Protein AF-A0A964QU64-F1 (afdb_monomer_lite)

Sequence (165 aa):
MKFVLYFSNLISNPGSSTVLSNNPLPHPSVLENVADLLVPAIHRNFDSIDAVLAEPSVNCFAIAGLLLRLLQTPVFHSTISLGAHLGDTPIAVRERSMCTIIEASKLTEHSAILLTSNPAMFAAVNCIAKGQCGLETIEDEILAMRGQTQGWDFFKLNGTHITLL

pLDDT: mean 71.02, std 17.34, range [28.62, 89.12]

Foldseek 3Di:
DKEKEKADPLPPDVPDPDDPPDPPQRDVVVLVVLCVPPVVVCVVPDVAAAEEEEEPDSHRVSNRVSCCVRRVHDYYHYDNLLDDDDPDDLVSLLVSLVVVVVVVVVRDVGYYYYYHNQQLNSLNNVCVVVVNSDSVSSVVSSVCLVPDDDDDPWPQDPSMTIDID

Structure (mmCIF, N/CA/C/O backbone):
data_AF-A0A964QU64-F1
#
_entry.id   AF-A0A964QU64-F1
#
loop_
_atom_site.group_PDB
_atom_site.id
_atom_site.type_symbol
_atom_site.label_atom_id
_atom_site.label_alt_id
_atom_site.label_comp_id
_atom_site.label_asym_id
_atom_site.label_entity_id
_atom_site.label_seq_id
_atom_site.pdbx_PDB_ins_code
_atom_site.Cartn_x
_atom_site.Cartn_y
_atom_site.Cartn_z
_atom_site.occupancy
_atom_site.B_iso_or_equiv
_atom_site.auth_seq_id
_atom_site.auth_comp_id
_atom_site.auth_asym_id
_atom_site.auth_atom_id
_atom_site.pdbx_PDB_model_num
ATOM 1 N N . MET A 1 1 ? 1.185 -3.571 16.066 1.00 71.38 1 MET A N 1
ATOM 2 C CA . MET A 1 1 ? 0.722 -2.744 14.941 1.00 71.38 1 MET A CA 1
ATOM 3 C C . MET A 1 1 ? 0.516 -3.639 13.734 1.00 71.38 1 MET A C 1
ATOM 5 O O . MET A 1 1 ? 1.367 -4.492 13.509 1.00 71.38 1 MET A O 1
ATOM 9 N N . LYS A 1 2 ? -0.606 -3.491 13.029 1.00 80.88 2 LYS A N 1
ATOM 10 C CA . LYS A 1 2 ? -0.950 -4.285 11.839 1.00 80.88 2 LYS A CA 1
ATOM 11 C C . LYS A 1 2 ? -1.073 -3.380 10.611 1.00 80.88 2 LYS A C 1
ATOM 13 O O . LYS A 1 2 ? -1.451 -2.216 10.752 1.00 80.88 2 LYS A O 1
ATOM 18 N N . PHE A 1 3 ? -0.804 -3.899 9.419 1.00 81.12 3 PHE A N 1
ATOM 19 C CA . PHE A 1 3 ? -0.898 -3.128 8.180 1.00 81.12 3 PHE A CA 1
ATOM 20 C C . PHE A 1 3 ? -1.831 -3.784 7.172 1.00 81.12 3 PHE A C 1
ATOM 22 O O . PHE A 1 3 ? -1.838 -4.995 6.979 1.00 81.12 3 PHE A O 1
ATOM 29 N N . VAL A 1 4 ? -2.577 -2.955 6.454 1.00 84.06 4 VAL A N 1
ATOM 30 C CA . VAL A 1 4 ? -3.219 -3.353 5.203 1.00 84.06 4 VAL A CA 1
ATOM 31 C C . VAL A 1 4 ? -2.381 -2.762 4.087 1.00 84.06 4 VAL A C 1
ATOM 33 O O . VAL A 1 4 ? -2.381 -1.551 3.892 1.00 84.06 4 VAL A O 1
ATOM 36 N N . LEU A 1 5 ? -1.647 -3.590 3.359 1.00 84.44 5 LEU A N 1
ATOM 37 C CA . LEU A 1 5 ? -0.856 -3.137 2.225 1.00 84.44 5 LEU A CA 1
ATOM 38 C C . LEU A 1 5 ? -1.636 -3.378 0.933 1.00 84.44 5 LEU A C 1
ATOM 40 O O . LEU A 1 5 ? -2.065 -4.495 0.649 1.00 84.44 5 LEU A O 1
ATOM 44 N N . TYR A 1 6 ? -1.804 -2.331 0.135 1.00 83.50 6 TYR A N 1
ATOM 45 C CA . TYR A 1 6 ? -2.533 -2.376 -1.125 1.00 83.50 6 TYR A CA 1
ATOM 46 C C . TYR A 1 6 ? -1.671 -1.842 -2.264 1.00 83.50 6 TYR A C 1
ATOM 48 O O . TYR A 1 6 ? -1.118 -0.741 -2.183 1.00 83.50 6 TYR A O 1
ATOM 56 N N . PHE A 1 7 ? -1.610 -2.613 -3.347 1.00 79.94 7 PHE A N 1
ATOM 57 C CA . PHE A 1 7 ? -0.979 -2.225 -4.596 1.00 79.94 7 PHE A CA 1
ATOM 58 C C . PHE A 1 7 ? -2.015 -1.962 -5.684 1.00 79.94 7 PHE A C 1
ATOM 60 O O . PHE A 1 7 ? -2.723 -2.867 -6.132 1.00 79.94 7 PHE A O 1
ATOM 67 N N . SER A 1 8 ? -2.046 -0.715 -6.147 1.00 68.19 8 SER A N 1
ATOM 68 C CA . SER A 1 8 ? -2.920 -0.262 -7.219 1.00 68.19 8 SER A CA 1
ATOM 69 C C . SER A 1 8 ? -2.270 -0.444 -8.589 1.00 68.19 8 SER A C 1
ATOM 71 O O . SER A 1 8 ? -1.603 0.468 -9.076 1.00 68.19 8 SER A O 1
ATOM 73 N N . ASN A 1 9 ? -2.558 -1.550 -9.274 1.00 59.12 9 ASN A N 1
ATOM 74 C CA . ASN A 1 9 ? -2.240 -1.701 -10.700 1.00 59.12 9 ASN A CA 1
ATOM 75 C C . ASN A 1 9 ? -3.371 -1.181 -11.593 1.00 59.12 9 ASN A C 1
ATOM 77 O O . ASN A 1 9 ? -3.782 -1.831 -12.554 1.00 59.12 9 ASN A O 1
ATOM 81 N N . LEU A 1 10 ? -3.952 -0.039 -11.221 1.00 53.59 10 LEU A N 1
ATOM 82 C CA . LEU A 1 10 ? -4.930 0.636 -12.062 1.00 53.59 10 LEU A CA 1
ATOM 83 C C . LEU A 1 10 ? -4.229 0.945 -13.377 1.00 53.59 10 LEU A C 1
ATOM 85 O O . LEU A 1 10 ? -3.368 1.819 -13.404 1.00 53.59 10 LEU A O 1
ATOM 89 N N . ILE A 1 11 ? -4.565 0.152 -14.398 1.00 42.56 11 ILE A N 1
ATOM 90 C CA . ILE A 1 11 ? -3.942 0.100 -15.716 1.00 42.56 11 ILE A CA 1
ATOM 91 C C . ILE A 1 11 ? -3.725 1.533 -16.204 1.00 42.56 11 ILE A C 1
ATOM 93 O O . ILE A 1 11 ? -4.625 2.169 -16.750 1.00 42.56 11 ILE A O 1
ATOM 97 N N . SER A 1 12 ? -2.515 2.051 -16.008 1.00 35.84 12 SER A N 1
ATOM 98 C CA . SER A 1 12 ? -1.992 3.060 -16.902 1.00 35.84 12 SER A CA 1
ATOM 99 C C . SER A 1 12 ? -1.859 2.326 -18.226 1.00 35.84 12 SER A C 1
ATOM 101 O O . SER A 1 12 ? -1.278 1.240 -18.285 1.00 35.84 12 SER A O 1
ATOM 103 N N . ASN A 1 13 ? -2.505 2.839 -19.273 1.00 28.62 13 ASN A N 1
ATOM 104 C CA . ASN A 1 13 ? -2.391 2.255 -20.604 1.00 28.62 13 ASN A CA 1
ATOM 105 C C . ASN A 1 13 ? -0.919 1.883 -20.867 1.00 28.62 13 ASN A C 1
ATOM 107 O O . ASN A 1 13 ? -0.048 2.736 -20.642 1.00 28.62 13 ASN A O 1
ATOM 111 N N . PRO A 1 14 ? -0.626 0.642 -21.298 1.00 28.84 14 PRO A N 1
ATOM 112 C CA . PRO A 1 14 ? 0.739 0.204 -21.543 1.00 28.84 14 PRO A CA 1
ATOM 113 C C . PRO A 1 14 ? 1.297 1.046 -22.696 1.00 28.84 14 PRO A C 1
ATOM 115 O O . PRO A 1 14 ? 1.020 0.787 -23.862 1.00 28.84 14 PRO A O 1
ATOM 118 N N . GLY A 1 15 ? 2.003 2.129 -22.365 1.00 30.31 15 GLY A N 1
ATOM 119 C CA . GLY A 1 15 ? 2.507 3.086 -23.351 1.00 30.31 15 GLY A CA 1
ATOM 120 C C . GLY A 1 15 ? 2.880 4.478 -22.834 1.00 30.31 15 GLY A C 1
ATOM 121 O O . GLY A 1 15 ? 3.596 5.185 -23.534 1.00 30.31 15 GLY A O 1
ATOM 122 N N . SER A 1 16 ? 2.469 4.900 -21.634 1.00 29.95 16 SER A N 1
ATOM 123 C CA . SER A 1 16 ? 2.762 6.267 -21.163 1.00 29.95 16 SER A CA 1
ATOM 124 C C . SER A 1 16 ? 3.956 6.315 -20.206 1.00 29.95 16 SER A C 1
ATOM 126 O O . SER A 1 16 ? 3.791 6.485 -19.001 1.00 29.95 16 SER A O 1
ATOM 128 N N . SER A 1 17 ? 5.178 6.178 -20.732 1.00 33.88 17 SER A N 1
ATOM 129 C CA . SER A 1 17 ? 6.418 6.377 -19.959 1.00 33.88 17 SER A CA 1
ATOM 130 C C . SER A 1 17 ? 6.830 7.849 -19.828 1.00 33.88 17 SER A C 1
ATOM 132 O O . SER A 1 17 ? 7.963 8.142 -19.450 1.00 33.88 17 SER A O 1
ATOM 134 N N . THR A 1 18 ? 5.958 8.797 -20.158 1.00 32.53 18 THR A N 1
ATOM 135 C CA . THR A 1 18 ? 6.260 10.221 -20.056 1.00 32.53 18 THR A CA 1
ATOM 136 C C . THR A 1 18 ? 5.034 10.991 -19.574 1.00 32.53 18 THR A C 1
ATOM 138 O O . THR A 1 18 ? 3.916 10.778 -20.030 1.00 32.53 18 THR A O 1
ATOM 141 N N . VAL A 1 19 ? 5.294 11.948 -18.683 1.00 32.19 19 VAL A N 1
ATOM 142 C CA . VAL A 1 19 ? 4.414 13.045 -18.257 1.00 32.19 19 VAL A CA 1
ATOM 143 C C . VAL A 1 19 ? 3.410 12.741 -17.128 1.00 32.19 19 VAL A C 1
ATOM 145 O O . VAL A 1 19 ? 2.473 11.961 -17.255 1.00 32.19 19 VAL A O 1
ATOM 148 N N . LEU A 1 20 ? 3.566 13.513 -16.047 1.00 36.62 20 LEU A N 1
ATOM 149 C CA . LEU A 1 20 ? 2.644 13.779 -14.928 1.00 36.62 20 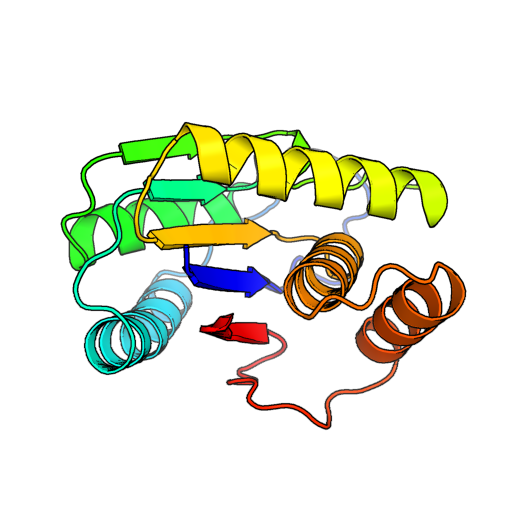LEU A CA 1
ATOM 150 C C . LEU A 1 20 ? 1.198 14.179 -15.328 1.00 36.62 20 LEU A C 1
ATOM 152 O O . LEU A 1 20 ? 0.424 14.568 -14.460 1.00 36.62 20 LEU A O 1
ATOM 156 N N . SER A 1 21 ? 0.812 14.128 -16.608 1.00 35.84 21 SER A N 1
ATOM 157 C CA . SER A 1 21 ? -0.384 14.806 -17.125 1.00 35.84 21 SER A CA 1
ATOM 158 C C . SER A 1 21 ? -1.516 13.904 -17.622 1.00 35.84 21 SER A C 1
ATOM 160 O O . SER A 1 21 ? -2.561 14.448 -17.946 1.00 35.84 21 SER A O 1
ATOM 162 N N . ASN A 1 22 ? -1.361 12.575 -17.697 1.00 38.59 22 ASN A N 1
ATOM 163 C CA . ASN A 1 22 ? -2.378 11.699 -18.310 1.00 38.59 22 ASN A CA 1
ATOM 164 C C . ASN A 1 22 ? -2.601 10.368 -17.571 1.00 38.59 22 ASN A C 1
ATOM 166 O O . ASN A 1 22 ? -2.851 9.348 -18.208 1.00 38.59 22 ASN A O 1
ATOM 170 N N . ASN A 1 23 ? -2.548 10.345 -16.236 1.00 48.47 23 ASN A N 1
ATOM 171 C CA . ASN A 1 23 ? -3.222 9.259 -15.517 1.00 48.47 23 ASN A CA 1
ATOM 172 C C . ASN A 1 23 ? -4.707 9.630 -15.437 1.00 48.47 23 ASN A C 1
ATOM 174 O O . ASN A 1 23 ? -5.045 10.517 -14.646 1.00 48.47 23 ASN A O 1
ATOM 178 N N . PRO A 1 24 ? -5.590 9.046 -16.276 1.00 55.94 24 PRO A N 1
ATOM 179 C CA . PRO A 1 24 ? -7.012 9.305 -16.144 1.00 55.94 24 PRO A CA 1
ATOM 180 C C . PRO A 1 24 ? -7.441 8.917 -14.732 1.00 55.94 24 PRO A C 1
ATOM 182 O O . PRO A 1 24 ? -6.942 7.939 -14.171 1.00 55.94 24 PRO A O 1
ATOM 185 N N . LEU A 1 25 ? -8.359 9.695 -14.155 1.00 61.41 25 LEU A N 1
ATOM 186 C CA . LEU A 1 25 ? -8.992 9.302 -12.904 1.00 61.41 25 LEU A CA 1
ATOM 187 C C . LEU A 1 25 ? -9.536 7.874 -13.061 1.00 61.41 25 LEU A C 1
ATOM 189 O O . LEU A 1 25 ? -10.119 7.565 -14.108 1.00 61.41 25 LEU A O 1
ATOM 193 N N . PRO A 1 26 ? -9.350 7.001 -12.059 1.00 67.56 26 PRO A N 1
ATOM 194 C CA . PRO A 1 26 ? -9.888 5.657 -12.135 1.00 67.56 26 PRO A CA 1
ATOM 195 C C . PRO A 1 26 ? -11.397 5.712 -12.339 1.00 67.56 26 PRO A C 1
ATOM 197 O O . PRO A 1 26 ? -12.101 6.498 -11.702 1.00 67.56 26 PRO A O 1
ATOM 200 N N . HIS A 1 27 ? -11.890 4.878 -13.253 1.00 71.19 27 HIS A N 1
ATOM 201 C CA . HIS A 1 27 ? -13.314 4.809 -13.546 1.00 71.19 27 HIS A CA 1
ATOM 202 C C . HIS A 1 27 ? -14.096 4.457 -12.261 1.00 71.19 27 HIS A C 1
ATOM 204 O O . HIS A 1 27 ? -13.648 3.572 -11.524 1.00 71.19 27 HIS A O 1
ATOM 210 N N . PRO A 1 28 ? -15.259 5.085 -11.988 1.00 73.81 28 PRO A N 1
ATOM 211 C CA . PRO A 1 28 ? -16.010 4.878 -10.745 1.00 73.81 28 PRO A CA 1
ATOM 212 C C . PRO A 1 28 ? -16.284 3.409 -10.410 1.00 73.81 28 PRO A C 1
ATOM 214 O O . PRO A 1 28 ? -16.072 2.997 -9.277 1.00 73.81 28 PRO A O 1
ATOM 217 N N . SER A 1 29 ? -16.631 2.588 -11.405 1.00 71.00 29 SER A N 1
ATOM 218 C CA . SER A 1 29 ? -16.863 1.150 -11.194 1.00 71.00 29 SER A CA 1
ATOM 219 C C . SER A 1 29 ? -15.631 0.390 -10.689 1.00 71.00 29 SER A C 1
ATOM 221 O O . SER A 1 29 ? -15.760 -0.624 -10.011 1.00 71.00 29 SER A O 1
ATOM 223 N N . VAL A 1 30 ? -14.416 0.853 -11.003 1.00 71.31 30 VAL A N 1
ATOM 224 C CA . VAL A 1 30 ? -13.193 0.229 -10.485 1.00 71.31 30 VAL A CA 1
ATOM 225 C C . VAL A 1 30 ? -12.982 0.610 -9.025 1.00 71.31 30 VAL A C 1
ATOM 227 O O . VAL A 1 30 ? -12.601 -0.240 -8.227 1.00 71.31 30 VAL A O 1
ATOM 230 N N . LEU A 1 31 ? -13.277 1.860 -8.665 1.00 73.31 31 LEU A N 1
ATOM 231 C CA . LEU A 1 31 ? -13.251 2.317 -7.278 1.00 73.31 31 LEU A CA 1
ATOM 232 C C . LEU A 1 31 ? -14.293 1.576 -6.425 1.00 73.31 31 LEU A C 1
ATOM 234 O O . LEU A 1 31 ? -13.954 1.101 -5.347 1.00 73.31 31 LEU A O 1
ATOM 238 N N . GLU A 1 32 ? -15.517 1.408 -6.929 1.00 74.81 32 GLU A N 1
ATOM 239 C CA . GLU A 1 32 ? -16.579 0.630 -6.272 1.00 74.81 32 GLU A CA 1
ATOM 240 C C . GLU A 1 32 ? -16.151 -0.821 -6.034 1.00 74.81 32 GLU A C 1
ATOM 242 O O . GLU A 1 32 ? -16.199 -1.289 -4.900 1.00 74.81 32 GLU A O 1
ATOM 247 N N . ASN A 1 33 ? -15.603 -1.494 -7.052 1.00 73.44 33 ASN A N 1
ATOM 248 C CA . ASN A 1 33 ? -15.080 -2.853 -6.892 1.00 73.44 33 ASN A CA 1
ATOM 249 C C . ASN A 1 33 ? -13.986 -2.930 -5.815 1.00 73.44 33 ASN A C 1
ATOM 251 O O . ASN A 1 33 ? -13.969 -3.857 -5.007 1.00 73.44 33 ASN A O 1
ATOM 255 N N . VAL A 1 34 ? -13.062 -1.963 -5.789 1.00 73.88 34 VAL A N 1
ATOM 256 C CA . VAL A 1 34 ? -12.000 -1.900 -4.773 1.00 73.88 34 VAL A CA 1
ATOM 257 C C . VAL A 1 34 ? -12.594 -1.736 -3.372 1.00 73.88 34 VAL A C 1
ATOM 259 O O . VAL A 1 34 ? -12.157 -2.427 -2.452 1.00 73.88 34 VAL A O 1
ATOM 262 N N . ALA A 1 35 ? -13.602 -0.878 -3.204 1.00 80.00 35 ALA A N 1
ATOM 263 C CA . ALA A 1 35 ? -14.312 -0.709 -1.938 1.00 80.00 35 ALA A CA 1
ATOM 264 C C . ALA A 1 35 ? -15.034 -1.982 -1.486 1.00 80.00 35 ALA A C 1
ATOM 266 O O . ALA A 1 35 ? -14.846 -2.404 -0.343 1.00 80.00 35 ALA A O 1
ATOM 267 N N . ASP A 1 36 ? -15.799 -2.611 -2.378 1.00 79.19 36 ASP A N 1
ATOM 268 C CA . ASP A 1 36 ? -16.575 -3.824 -2.094 1.00 79.19 36 ASP A CA 1
ATOM 269 C C . ASP A 1 36 ? -15.691 -4.993 -1.645 1.00 79.19 36 ASP A C 1
ATOM 271 O O . ASP A 1 36 ? -16.136 -5.891 -0.931 1.00 79.19 36 ASP A O 1
ATOM 275 N N . LEU A 1 37 ? -14.415 -4.976 -2.027 1.00 75.44 37 LEU A N 1
ATOM 276 C CA . LEU A 1 37 ? -13.434 -5.981 -1.638 1.00 75.44 37 LEU A CA 1
ATOM 277 C C . LEU A 1 37 ? -12.674 -5.605 -0.368 1.00 75.44 37 LEU A C 1
ATOM 279 O O . LEU A 1 37 ? -12.599 -6.402 0.571 1.00 75.44 37 LEU A O 1
ATOM 283 N N . LEU A 1 38 ? -12.090 -4.404 -0.338 1.00 78.25 38 LEU A N 1
ATOM 284 C CA . LEU A 1 38 ? -11.226 -3.976 0.757 1.00 78.25 38 LEU A CA 1
ATOM 285 C C . LEU A 1 38 ? -12.009 -3.774 2.044 1.00 78.25 38 LEU A C 1
ATOM 287 O O . LEU A 1 38 ? -11.580 -4.256 3.087 1.00 78.25 38 LEU A O 1
ATOM 291 N N . VAL A 1 39 ? -13.152 -3.092 1.990 1.00 85.38 39 VAL A N 1
ATOM 292 C CA . VAL A 1 39 ? -13.878 -2.701 3.203 1.00 85.38 39 VAL A CA 1
ATOM 293 C C . VAL A 1 39 ? -14.332 -3.930 4.002 1.00 85.38 39 VAL A C 1
ATOM 295 O O . VAL A 1 39 ? -14.017 -4.004 5.193 1.00 85.38 39 VAL A O 1
ATOM 298 N N . PRO A 1 40 ? -14.958 -4.964 3.399 1.00 85.00 40 PRO A N 1
ATOM 299 C CA . PRO A 1 40 ? -15.330 -6.166 4.145 1.00 85.00 40 PRO A CA 1
ATOM 300 C C . PRO A 1 40 ? -14.139 -7.008 4.611 1.00 85.00 40 PRO A C 1
ATOM 302 O O . PRO A 1 40 ? -14.265 -7.744 5.591 1.00 85.00 40 PRO A O 1
ATOM 305 N N . ALA A 1 41 ? -13.007 -6.974 3.899 1.00 80.88 41 ALA A N 1
ATOM 306 C CA . ALA A 1 41 ? -11.789 -7.666 4.320 1.00 80.88 41 ALA A CA 1
ATOM 307 C C . ALA A 1 41 ? -11.149 -6.971 5.530 1.00 80.88 41 ALA A C 1
ATOM 309 O O . ALA A 1 41 ? -10.748 -7.643 6.480 1.00 80.88 41 ALA A O 1
ATOM 310 N N . ILE A 1 42 ? -11.120 -5.638 5.523 1.00 84.38 42 ILE A N 1
ATOM 311 C CA . ILE A 1 42 ? -10.627 -4.812 6.625 1.00 84.38 42 ILE A CA 1
ATOM 312 C C . ILE A 1 42 ? -11.495 -5.031 7.863 1.00 84.38 42 ILE A C 1
ATOM 314 O O . ILE A 1 42 ? -10.971 -5.468 8.880 1.00 84.38 42 ILE A O 1
ATOM 318 N N . HIS A 1 43 ? -12.818 -4.870 7.757 1.00 85.94 43 HIS A N 1
ATOM 319 C CA . HIS A 1 43 ? -13.732 -5.080 8.888 1.00 85.94 43 HIS A CA 1
ATOM 320 C C . HIS A 1 43 ? -13.690 -6.503 9.469 1.00 85.94 43 HIS A C 1
ATOM 322 O O . HIS A 1 43 ? -14.053 -6.703 10.623 1.00 85.94 43 HIS A O 1
ATOM 328 N N . ARG A 1 44 ? -13.274 -7.511 8.688 1.00 84.19 44 ARG A N 1
ATOM 329 C CA . ARG A 1 44 ? -13.114 -8.889 9.183 1.00 84.19 44 ARG A CA 1
ATOM 330 C C . ARG A 1 44 ? -11.827 -9.124 9.969 1.00 84.19 44 ARG A C 1
ATOM 332 O O . ARG A 1 44 ? -11.803 -10.035 10.787 1.00 84.19 44 ARG A O 1
ATOM 339 N N . ASN A 1 45 ? -10.763 -8.379 9.680 1.00 79.38 45 ASN A N 1
ATOM 340 C CA . ASN A 1 45 ? -9.419 -8.659 10.204 1.00 79.38 45 ASN A CA 1
ATOM 341 C C . ASN A 1 45 ? -8.901 -7.576 11.166 1.00 79.38 45 ASN A C 1
ATOM 343 O O . ASN A 1 45 ? -7.922 -7.806 11.887 1.00 79.38 45 ASN A O 1
ATOM 347 N N . PHE A 1 46 ? -9.541 -6.407 11.173 1.00 80.88 46 PHE A N 1
ATOM 348 C CA . PHE A 1 46 ? -9.127 -5.223 11.912 1.00 80.88 46 PHE A CA 1
ATOM 349 C C . PHE A 1 46 ? -10.336 -4.606 12.613 1.00 80.88 46 PHE A C 1
ATOM 351 O O . PHE A 1 46 ? -11.365 -4.370 11.981 1.00 80.88 46 PHE A O 1
ATOM 358 N N . ASP A 1 47 ? -10.184 -4.318 13.905 1.00 81.56 47 ASP A N 1
ATOM 359 C CA . ASP A 1 47 ? -11.231 -3.680 14.713 1.00 81.56 47 ASP A CA 1
ATOM 360 C C . ASP A 1 47 ? -11.418 -2.202 14.330 1.00 81.56 47 ASP A C 1
ATOM 362 O O . ASP A 1 47 ? -12.535 -1.691 14.292 1.00 81.56 47 ASP A O 1
ATOM 366 N N . SER A 1 48 ? -10.318 -1.521 14.003 1.00 82.69 48 SER A N 1
ATOM 367 C CA . SER A 1 48 ? -10.296 -0.159 13.470 1.00 82.69 48 SER A CA 1
ATOM 368 C C . SER A 1 48 ? -9.133 0.016 12.496 1.00 82.69 48 SER A C 1
ATOM 370 O O . SER A 1 48 ? -8.200 -0.793 12.473 1.00 82.69 48 SER A O 1
ATOM 372 N N . ILE A 1 49 ? -9.196 1.076 11.688 1.00 87.56 49 ILE A N 1
ATOM 373 C CA . ILE A 1 49 ? -8.076 1.627 10.919 1.00 87.56 49 ILE A CA 1
ATOM 374 C C . ILE A 1 49 ? -7.915 3.080 11.344 1.00 87.56 49 ILE A C 1
ATOM 376 O O . ILE A 1 49 ? -8.855 3.864 11.199 1.00 87.56 49 ILE A O 1
ATOM 380 N N . ASP A 1 50 ? -6.726 3.439 11.818 1.00 86.81 50 ASP A N 1
ATOM 381 C CA . ASP A 1 50 ? -6.465 4.778 12.352 1.00 86.81 50 ASP A CA 1
ATOM 382 C C . ASP A 1 50 ? -5.966 5.742 11.267 1.00 86.81 50 ASP A C 1
ATOM 384 O O . ASP A 1 50 ? -6.258 6.939 11.305 1.00 86.81 50 ASP A O 1
ATOM 388 N N . ALA A 1 51 ? -5.222 5.221 10.287 1.00 88.12 51 ALA A N 1
ATOM 389 C CA . ALA A 1 51 ? -4.591 6.031 9.254 1.00 88.12 51 ALA A CA 1
ATOM 390 C C . ALA A 1 51 ? -4.600 5.360 7.877 1.00 88.12 51 ALA A C 1
ATOM 392 O O . ALA A 1 51 ? -4.409 4.149 7.746 1.00 88.12 51 ALA A O 1
ATOM 393 N N . VAL A 1 52 ? -4.737 6.180 6.835 1.00 89.12 52 VAL A N 1
ATOM 394 C CA . VAL A 1 52 ? -4.451 5.793 5.448 1.00 89.12 52 VAL A CA 1
ATOM 395 C C . VAL A 1 52 ? -3.238 6.572 4.961 1.00 89.12 52 VAL A C 1
ATOM 397 O O . VAL A 1 52 ? -3.281 7.800 4.868 1.00 89.12 52 VAL A O 1
ATOM 400 N N . LEU A 1 53 ? -2.165 5.857 4.638 1.00 88.88 53 LEU A N 1
ATOM 401 C CA . LEU A 1 53 ? -0.968 6.391 4.012 1.00 88.88 53 LEU A CA 1
ATOM 402 C C . LEU A 1 53 ? -0.989 6.053 2.525 1.00 88.88 53 LEU A C 1
ATOM 404 O O . LEU A 1 53 ? -1.165 4.894 2.153 1.00 88.88 53 LEU A O 1
ATOM 408 N N . ALA A 1 54 ? -0.775 7.047 1.672 1.00 87.25 54 ALA A N 1
ATOM 409 C CA . ALA A 1 54 ? -0.770 6.858 0.228 1.00 87.25 54 ALA A CA 1
ATOM 410 C C . ALA A 1 54 ? 0.465 7.472 -0.430 1.00 87.25 54 ALA A C 1
ATOM 412 O O . ALA A 1 54 ? 0.875 8.585 -0.092 1.00 87.25 54 ALA A O 1
ATOM 413 N N . GLU A 1 55 ? 1.015 6.763 -1.416 1.00 84.25 55 GLU A N 1
ATOM 414 C CA . GLU A 1 55 ? 1.926 7.345 -2.404 1.00 84.25 55 GLU A CA 1
ATOM 415 C C . GLU A 1 55 ? 1.240 8.530 -3.115 1.00 84.25 55 GLU A C 1
ATOM 417 O O . GLU A 1 55 ? 0.031 8.450 -3.368 1.00 84.25 55 GLU A O 1
ATOM 422 N N . PRO A 1 56 ? 1.970 9.606 -3.482 1.00 79.88 56 PRO A N 1
ATOM 423 C CA . PRO A 1 56 ? 1.430 10.751 -4.218 1.00 79.88 56 PRO A CA 1
ATOM 424 C C . PRO A 1 56 ? 1.100 10.420 -5.684 1.00 79.88 56 PRO A C 1
ATOM 426 O O . PRO A 1 56 ? 1.654 10.995 -6.620 1.00 79.88 56 PRO A O 1
ATOM 429 N N . SER A 1 57 ? 0.166 9.493 -5.890 1.00 76.62 57 SER A N 1
ATOM 430 C CA . SER A 1 57 ? -0.396 9.136 -7.187 1.00 76.62 57 SER A CA 1
ATOM 431 C C . SER A 1 57 ? -1.907 9.364 -7.182 1.00 76.62 57 SER A C 1
ATOM 433 O O . SER A 1 57 ? -2.594 9.122 -6.188 1.00 76.62 57 SER A O 1
ATOM 435 N N . VAL A 1 58 ? -2.444 9.818 -8.319 1.00 76.88 58 VAL A N 1
ATOM 436 C CA . VAL A 1 58 ? -3.887 10.082 -8.494 1.00 76.88 58 VAL A CA 1
AT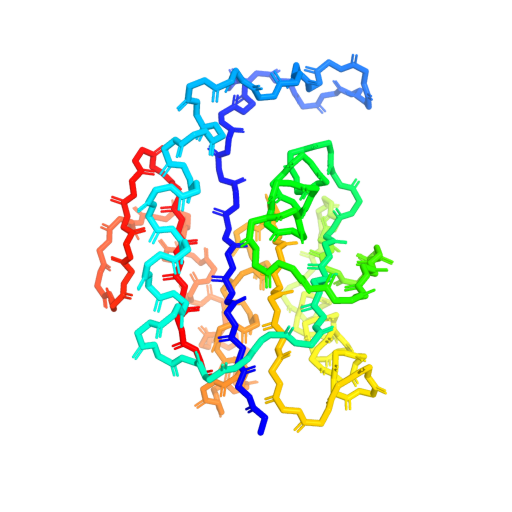OM 437 C C . VAL A 1 58 ? -4.722 8.845 -8.141 1.00 76.88 58 VAL A C 1
ATOM 439 O O . VAL A 1 58 ? -5.762 8.957 -7.498 1.00 76.88 58 VAL A O 1
ATOM 442 N N . ASN A 1 59 ? -4.225 7.660 -8.497 1.00 76.56 59 ASN A N 1
ATOM 443 C CA . ASN A 1 59 ? -4.864 6.381 -8.207 1.00 76.56 59 ASN A CA 1
ATOM 444 C C . ASN A 1 59 ? -4.889 6.070 -6.705 1.00 76.56 59 ASN A C 1
ATOM 446 O O . ASN A 1 59 ? -5.952 5.764 -6.164 1.00 76.56 59 ASN A O 1
ATOM 450 N N . CYS A 1 60 ? -3.749 6.190 -6.015 1.00 80.56 60 CYS A N 1
ATOM 451 C CA . CYS A 1 60 ? -3.686 5.953 -4.574 1.00 80.56 60 CYS A CA 1
ATOM 452 C C . CYS A 1 60 ? -4.531 6.971 -3.801 1.00 80.56 60 CYS A C 1
ATOM 454 O O . CYS A 1 60 ? -5.206 6.594 -2.850 1.00 80.56 60 CYS A O 1
ATOM 456 N N . PHE A 1 61 ? -4.564 8.235 -4.231 1.00 85.44 61 PHE A N 1
ATOM 457 C CA . PHE A 1 61 ? -5.399 9.264 -3.608 1.00 85.44 61 PHE A CA 1
ATOM 458 C C . PHE A 1 61 ? -6.895 9.032 -3.825 1.00 85.44 61 PHE A C 1
ATOM 460 O O . PHE A 1 61 ? -7.672 9.209 -2.889 1.00 85.44 61 PHE A O 1
ATOM 467 N N . ALA A 1 62 ? -7.314 8.600 -5.019 1.00 83.06 62 ALA A N 1
ATOM 468 C CA . ALA A 1 62 ? -8.715 8.272 -5.284 1.00 83.06 62 ALA A CA 1
ATOM 469 C C . ALA A 1 62 ? -9.203 7.118 -4.391 1.00 83.06 62 ALA A C 1
ATOM 471 O O . ALA A 1 62 ? -10.280 7.196 -3.799 1.00 83.06 62 ALA A O 1
ATOM 472 N N . ILE A 1 63 ? -8.378 6.078 -4.239 1.00 84.06 63 ILE A N 1
ATOM 473 C CA . ILE A 1 63 ? -8.674 4.941 -3.360 1.00 84.06 63 ILE A CA 1
ATOM 474 C C . ILE A 1 63 ? -8.628 5.366 -1.889 1.00 84.06 63 ILE A C 1
ATOM 476 O O . ILE A 1 63 ? -9.529 5.012 -1.134 1.00 84.06 63 ILE A O 1
ATOM 480 N N . ALA A 1 64 ? -7.645 6.173 -1.482 1.00 88.06 64 ALA A N 1
ATOM 481 C CA . ALA A 1 64 ? -7.575 6.707 -0.125 1.00 88.06 64 ALA A CA 1
ATOM 482 C C . ALA A 1 64 ? -8.834 7.500 0.234 1.00 88.06 64 ALA A C 1
ATOM 484 O O . ALA A 1 64 ? -9.439 7.241 1.267 1.00 88.06 64 ALA A O 1
ATOM 485 N N . GLY A 1 65 ? -9.267 8.418 -0.636 1.00 87.44 65 GLY A N 1
ATOM 486 C CA . GLY A 1 65 ? -10.478 9.215 -0.435 1.00 87.44 65 GLY A CA 1
ATOM 487 C C . GLY A 1 65 ? -11.728 8.353 -0.254 1.00 87.44 65 GLY A C 1
ATOM 488 O O . GLY A 1 65 ? -12.550 8.621 0.624 1.00 87.44 65 GLY A O 1
ATOM 489 N N . LEU A 1 66 ? -11.845 7.283 -1.042 1.00 86.81 66 LEU A N 1
ATOM 490 C CA . LEU A 1 66 ? -12.929 6.316 -0.910 1.00 86.81 66 LEU A CA 1
ATOM 491 C C . LEU A 1 66 ? -12.865 5.560 0.424 1.00 86.81 66 LEU A C 1
ATOM 493 O O . LEU A 1 66 ? -13.870 5.479 1.126 1.00 86.81 66 LEU A O 1
ATOM 497 N N . LEU A 1 67 ? -11.692 5.044 0.796 1.00 87.44 67 LEU A N 1
ATOM 498 C CA . LEU A 1 67 ? -11.504 4.286 2.034 1.00 87.44 67 LEU A CA 1
ATOM 499 C C . LEU A 1 67 ? -11.734 5.151 3.274 1.00 87.44 67 LEU A C 1
ATOM 501 O O . LEU A 1 67 ? -12.439 4.714 4.174 1.00 87.44 67 LEU A O 1
ATOM 505 N N . LEU A 1 68 ? -11.234 6.389 3.300 1.00 88.81 68 LEU A N 1
ATOM 506 C CA . LEU A 1 68 ? -11.479 7.338 4.394 1.00 88.81 68 LEU A CA 1
ATOM 507 C C . LEU A 1 68 ? -12.979 7.557 4.612 1.00 88.81 68 LEU A C 1
ATOM 509 O O . LEU A 1 68 ? -13.454 7.555 5.746 1.00 88.81 68 LEU A O 1
ATOM 513 N N . ARG A 1 69 ? -13.740 7.694 3.518 1.00 88.00 69 ARG A N 1
ATOM 514 C CA . ARG A 1 69 ? -15.195 7.850 3.576 1.00 88.00 69 ARG A CA 1
ATOM 515 C C . ARG A 1 69 ? -15.896 6.591 4.087 1.00 88.00 69 ARG A C 1
ATOM 517 O O . ARG A 1 69 ? -16.823 6.708 4.882 1.00 88.00 69 ARG A O 1
ATOM 524 N N . LEU A 1 70 ? -15.515 5.412 3.596 1.00 89.00 70 LEU A N 1
ATOM 525 C CA . LEU A 1 70 ? -16.226 4.161 3.884 1.00 89.00 70 LEU A CA 1
ATOM 526 C C . LEU A 1 70 ? -15.864 3.556 5.241 1.00 89.00 70 LEU A C 1
ATOM 528 O O . LEU A 1 70 ? -16.737 3.022 5.917 1.00 89.00 70 LEU A O 1
ATOM 532 N N . LEU A 1 71 ? -14.600 3.664 5.642 1.00 86.50 71 LEU A N 1
ATOM 533 C CA . LEU A 1 71 ? -14.088 3.160 6.918 1.00 86.50 71 LEU A CA 1
ATOM 534 C C . LEU A 1 71 ? -14.231 4.182 8.051 1.00 86.50 71 LEU A C 1
ATOM 536 O O . LEU A 1 71 ? -13.907 3.870 9.191 1.00 86.50 71 LEU A O 1
ATOM 540 N N . GLN A 1 72 ? -14.692 5.400 7.739 1.00 84.94 72 GLN A N 1
ATOM 541 C CA . GLN A 1 72 ? -14.761 6.527 8.678 1.00 84.94 72 GLN A CA 1
ATOM 542 C C . GLN A 1 72 ? -13.412 6.781 9.373 1.00 84.94 72 GLN A C 1
ATOM 544 O O . GLN A 1 72 ? -13.348 7.131 10.550 1.00 84.94 72 GLN A O 1
ATOM 549 N N . THR A 1 73 ? -12.321 6.579 8.632 1.00 79.00 73 THR A N 1
ATOM 550 C CA . THR A 1 73 ? -10.962 6.691 9.157 1.00 79.00 73 THR A CA 1
ATOM 551 C C . THR A 1 73 ? -10.599 8.164 9.370 1.00 79.00 73 THR A C 1
ATOM 553 O O . THR A 1 73 ? -10.796 8.978 8.462 1.00 79.00 73 THR A O 1
ATOM 556 N N . PRO A 1 74 ? -10.046 8.527 10.540 1.00 66.62 74 PRO A N 1
ATOM 557 C CA . PRO A 1 74 ? -9.886 9.926 10.922 1.00 66.62 74 PRO A CA 1
ATOM 558 C C . PRO A 1 74 ? -8.725 10.643 10.225 1.00 66.62 74 PRO A C 1
ATOM 560 O O . PRO A 1 74 ? -8.765 11.870 10.125 1.00 66.62 74 PRO A O 1
ATOM 563 N N . VAL A 1 75 ? -7.690 9.925 9.765 1.00 81.44 75 VAL A N 1
ATOM 564 C CA . VAL A 1 75 ? -6.449 10.574 9.321 1.00 81.44 75 VAL A CA 1
ATOM 565 C C . VAL A 1 75 ? -5.937 10.046 7.981 1.00 81.44 75 VAL A C 1
ATOM 567 O O . VAL A 1 75 ? -5.777 8.844 7.761 1.00 81.44 75 VAL A O 1
ATOM 570 N N . PHE A 1 76 ? -5.637 10.985 7.083 1.00 83.19 76 PHE A N 1
ATOM 571 C CA . PHE A 1 76 ? -4.993 10.741 5.798 1.00 83.19 76 PHE A CA 1
ATOM 572 C C . PHE A 1 76 ? -3.594 11.345 5.767 1.00 83.19 76 PHE A C 1
ATOM 574 O O . PHE A 1 76 ? -3.416 12.520 6.092 1.00 83.19 76 PHE A O 1
ATOM 581 N N . HIS A 1 77 ? -2.623 10.569 5.292 1.00 80.69 77 HIS A N 1
ATOM 582 C CA . HIS A 1 77 ? -1.261 11.028 5.070 1.00 80.69 77 HIS A CA 1
ATOM 583 C C . HIS A 1 77 ? -0.798 10.691 3.654 1.00 80.69 77 HIS A C 1
ATOM 585 O O . HIS A 1 77 ? -0.764 9.536 3.239 1.00 80.69 77 HIS A O 1
ATOM 591 N N . SER A 1 78 ? -0.366 11.707 2.916 1.00 73.00 78 SER A N 1
ATOM 592 C CA . SER A 1 78 ? 0.424 11.490 1.707 1.00 73.00 78 SER A CA 1
ATOM 593 C C . SER A 1 78 ? 1.888 11.331 2.108 1.00 73.00 78 SER A C 1
ATOM 595 O O . SER A 1 78 ? 2.435 12.229 2.746 1.00 73.00 78 SER A O 1
ATOM 597 N N . THR A 1 79 ? 2.541 10.241 1.704 1.00 72.69 79 THR A N 1
ATOM 598 C CA . THR A 1 79 ? 3.983 10.053 1.923 1.00 72.69 79 THR A CA 1
ATOM 599 C C . THR A 1 79 ? 4.699 9.725 0.617 1.00 72.69 79 THR A C 1
ATOM 601 O O . THR A 1 79 ? 4.335 8.805 -0.114 1.00 72.69 79 THR A O 1
ATOM 604 N N . ILE A 1 80 ? 5.743 10.501 0.317 1.00 61.75 80 ILE A N 1
ATOM 605 C CA . ILE A 1 80 ? 6.620 10.277 -0.843 1.00 61.75 80 ILE A CA 1
ATOM 606 C C . ILE A 1 80 ? 7.440 8.993 -0.641 1.00 61.75 80 ILE A C 1
ATOM 608 O O . ILE A 1 80 ? 7.820 8.351 -1.616 1.00 61.75 80 ILE A O 1
ATOM 612 N N . SER A 1 81 ? 7.649 8.576 0.612 1.00 68.12 81 SER A N 1
ATOM 613 C CA . SER A 1 81 ? 8.410 7.380 0.986 1.00 68.12 81 SER A CA 1
ATOM 614 C C . SER A 1 81 ? 7.802 6.081 0.431 1.00 68.12 81 SER A C 1
ATOM 616 O O . SER A 1 81 ? 8.536 5.116 0.230 1.00 68.12 81 SER A O 1
ATOM 618 N N . LEU A 1 82 ? 6.499 6.075 0.106 1.00 65.81 82 LEU A N 1
ATOM 619 C CA . LEU A 1 82 ? 5.790 4.964 -0.553 1.00 65.81 82 LEU A CA 1
ATOM 620 C C . LEU A 1 82 ? 6.031 4.869 -2.073 1.00 65.81 82 LEU A C 1
ATOM 622 O O . LEU A 1 82 ? 5.567 3.912 -2.700 1.00 65.81 82 LEU A O 1
ATOM 626 N N . GLY A 1 83 ? 6.731 5.842 -2.665 1.00 63.75 83 GLY A N 1
ATOM 627 C CA . GLY A 1 83 ? 7.083 5.870 -4.082 1.00 63.75 83 GLY A CA 1
ATOM 628 C C . GLY A 1 83 ? 8.536 5.464 -4.332 1.00 63.75 83 GLY A C 1
ATOM 629 O O . GLY A 1 83 ? 9.469 6.017 -3.739 1.00 63.75 83 GLY A O 1
ATOM 630 N N . ALA A 1 84 ? 8.744 4.534 -5.265 1.00 61.41 84 ALA A N 1
ATOM 631 C CA . ALA A 1 84 ? 10.066 4.282 -5.839 1.00 61.41 84 ALA A CA 1
ATOM 632 C C . ALA A 1 84 ? 10.240 5.076 -7.141 1.00 61.41 84 ALA A C 1
ATOM 634 O O . ALA A 1 84 ? 9.325 5.180 -7.963 1.00 61.41 84 ALA A O 1
ATOM 635 N N . HIS A 1 85 ? 11.421 5.662 -7.312 1.00 68.38 85 HIS A N 1
ATOM 636 C CA . HIS A 1 85 ? 11.811 6.397 -8.504 1.00 68.38 85 HIS A CA 1
ATOM 637 C C . HIS A 1 85 ? 12.298 5.443 -9.596 1.00 68.38 85 HIS A C 1
ATOM 639 O O . HIS A 1 85 ? 12.784 4.336 -9.345 1.00 68.38 85 HIS A O 1
ATOM 645 N N . LEU A 1 86 ? 12.162 5.885 -10.845 1.00 57.72 86 LEU A N 1
ATOM 646 C CA . LEU A 1 86 ? 12.684 5.146 -11.984 1.00 57.72 86 LEU A CA 1
ATOM 647 C C . LEU A 1 86 ? 14.212 5.010 -11.840 1.00 57.72 86 LEU A C 1
ATOM 649 O O . LEU A 1 86 ? 14.909 6.018 -11.754 1.00 57.72 86 LEU A O 1
ATOM 653 N N . GLY A 1 87 ? 14.720 3.776 -11.823 1.00 65.56 87 GLY A N 1
ATOM 654 C CA . GLY A 1 87 ? 16.153 3.494 -11.664 1.00 65.56 87 GLY A CA 1
ATOM 655 C C . GLY A 1 87 ? 16.621 3.265 -10.224 1.00 65.56 87 GLY A C 1
ATOM 656 O O . GLY A 1 87 ? 17.822 3.119 -10.007 1.00 65.56 87 GLY A O 1
ATOM 657 N N . ASP A 1 88 ? 15.707 3.199 -9.253 1.00 72.44 88 ASP A N 1
ATOM 658 C CA . ASP A 1 88 ? 16.067 2.843 -7.881 1.00 72.44 88 ASP A CA 1
ATOM 659 C C . ASP A 1 88 ? 16.760 1.481 -7.794 1.00 72.44 88 ASP A C 1
ATOM 661 O O . ASP A 1 88 ? 16.326 0.489 -8.388 1.00 72.44 88 ASP A O 1
ATOM 665 N N . THR A 1 89 ? 17.825 1.427 -6.993 1.00 81.38 89 THR A N 1
ATOM 666 C CA . THR A 1 89 ? 18.476 0.168 -6.632 1.00 81.38 89 THR A CA 1
ATOM 667 C C . THR A 1 89 ? 17.633 -0.584 -5.596 1.00 81.38 89 THR A C 1
ATOM 669 O O . THR A 1 89 ? 16.920 0.046 -4.808 1.00 81.38 89 THR A O 1
ATOM 672 N N . PRO A 1 90 ? 17.738 -1.922 -5.516 1.00 78.19 90 PRO A N 1
ATOM 673 C CA . PRO A 1 90 ? 17.051 -2.707 -4.486 1.00 78.19 90 PRO A CA 1
ATOM 674 C C . PRO A 1 90 ? 17.336 -2.231 -3.053 1.00 78.19 90 PRO A C 1
ATOM 676 O O . PRO A 1 90 ? 16.442 -2.220 -2.208 1.00 78.19 90 PRO A O 1
ATOM 679 N N . ILE A 1 91 ? 18.557 -1.745 -2.794 1.00 82.94 91 ILE A N 1
ATOM 680 C CA . ILE A 1 91 ? 18.946 -1.137 -1.513 1.00 82.94 91 ILE A CA 1
ATOM 681 C C . ILE A 1 91 ? 18.101 0.111 -1.224 1.00 82.94 91 ILE A C 1
ATOM 683 O O . ILE A 1 91 ? 17.522 0.217 -0.146 1.00 82.94 91 ILE A O 1
ATOM 687 N N . ALA A 1 92 ? 17.971 1.022 -2.192 1.00 83.31 92 ALA A N 1
ATOM 688 C CA . ALA A 1 92 ? 17.188 2.245 -2.025 1.00 83.31 92 ALA A CA 1
ATOM 689 C C . ALA A 1 92 ? 15.691 1.956 -1.809 1.00 83.31 92 ALA A C 1
ATOM 691 O O . ALA A 1 92 ? 15.040 2.627 -1.005 1.00 83.31 92 ALA A O 1
ATOM 692 N N . VAL A 1 93 ? 15.149 0.941 -2.495 1.00 82.31 93 VAL A N 1
ATOM 693 C CA . VAL A 1 93 ? 13.766 0.469 -2.303 1.00 82.31 93 VAL A CA 1
ATOM 694 C C . VAL A 1 93 ? 13.578 -0.088 -0.891 1.00 82.31 93 VAL A C 1
ATOM 696 O O . VAL A 1 93 ? 12.601 0.249 -0.216 1.00 82.31 93 VAL A O 1
ATOM 699 N N . ARG A 1 94 ? 14.527 -0.896 -0.404 1.00 83.00 94 ARG A N 1
ATOM 700 C CA . ARG A 1 94 ? 14.509 -1.436 0.960 1.00 83.00 94 ARG A CA 1
ATOM 701 C C . ARG A 1 94 ? 14.553 -0.324 2.007 1.00 83.00 94 ARG A C 1
ATOM 703 O O . ARG A 1 94 ? 13.721 -0.320 2.911 1.00 83.00 94 ARG A O 1
ATOM 710 N N . GLU A 1 95 ? 15.489 0.616 1.892 1.00 86.25 95 GLU A N 1
ATOM 711 C CA . GLU A 1 95 ? 15.638 1.721 2.848 1.00 86.25 95 GLU A CA 1
ATOM 712 C C . GLU A 1 95 ? 14.370 2.581 2.918 1.00 86.25 95 GLU A C 1
ATOM 714 O O . GLU A 1 95 ? 13.868 2.853 4.008 1.00 86.25 95 GLU A O 1
ATOM 719 N N . ARG A 1 96 ? 13.773 2.924 1.770 1.00 85.44 96 ARG A N 1
ATOM 720 C CA . ARG A 1 96 ? 12.494 3.652 1.732 1.00 85.44 96 ARG A CA 1
ATOM 721 C C . ARG A 1 96 ? 11.329 2.867 2.309 1.00 85.44 96 ARG A C 1
ATOM 723 O O . ARG A 1 96 ? 10.489 3.442 3.000 1.00 85.44 96 ARG A O 1
ATOM 730 N N . SER A 1 97 ? 11.282 1.563 2.063 1.00 85.81 97 SER A N 1
ATOM 731 C CA . SER A 1 97 ? 10.247 0.692 2.624 1.00 85.81 97 SER A CA 1
ATOM 732 C C . SER A 1 97 ? 10.357 0.615 4.149 1.00 85.81 97 SER A C 1
ATOM 734 O O . SER A 1 97 ? 9.347 0.702 4.845 1.00 85.81 97 SER A O 1
ATOM 736 N N . MET A 1 98 ? 11.581 0.558 4.688 1.00 84.69 98 MET A N 1
ATOM 737 C CA . MET A 1 98 ? 11.820 0.654 6.131 1.00 84.69 98 MET A CA 1
ATOM 738 C C . MET A 1 98 ? 11.388 2.016 6.688 1.00 84.69 98 MET A C 1
ATOM 740 O O . MET A 1 98 ? 10.674 2.059 7.690 1.00 84.69 98 MET A O 1
ATOM 744 N N . CYS A 1 99 ? 11.764 3.120 6.033 1.00 85.81 99 CYS A N 1
ATOM 745 C CA . CYS A 1 99 ? 11.329 4.463 6.429 1.00 85.81 99 CYS A CA 1
ATOM 746 C C . CYS A 1 99 ? 9.803 4.586 6.434 1.00 85.81 99 CYS A C 1
ATOM 748 O O . CYS A 1 99 ? 9.246 5.109 7.391 1.00 85.81 99 CYS A O 1
ATOM 750 N N . THR A 1 100 ? 9.128 4.039 5.422 1.00 85.38 100 THR A N 1
ATOM 751 C CA . THR A 1 100 ? 7.663 4.024 5.321 1.00 85.38 100 THR A CA 1
ATOM 752 C C . THR A 1 100 ? 7.017 3.310 6.504 1.00 85.38 100 THR A C 1
ATOM 754 O O . THR A 1 100 ? 6.082 3.838 7.100 1.00 85.38 100 THR A O 1
ATOM 757 N N . ILE A 1 101 ? 7.512 2.122 6.865 1.00 83.25 101 ILE A N 1
ATOM 758 C CA . ILE A 1 101 ? 6.987 1.372 8.014 1.00 83.25 101 ILE A CA 1
ATOM 759 C C . ILE A 1 101 ? 7.194 2.180 9.297 1.00 83.25 101 ILE A C 1
ATOM 761 O O . ILE A 1 101 ? 6.260 2.339 10.074 1.00 83.25 101 ILE A O 1
ATOM 765 N N . ILE A 1 102 ? 8.386 2.751 9.497 1.00 84.88 102 ILE A N 1
ATOM 766 C CA . ILE A 1 102 ? 8.694 3.581 10.671 1.00 84.88 102 ILE A CA 1
ATOM 767 C C . ILE A 1 102 ? 7.800 4.827 10.731 1.00 84.88 102 ILE A C 1
ATOM 769 O O . ILE A 1 102 ? 7.335 5.191 11.809 1.00 84.88 102 ILE A O 1
ATOM 773 N N . GLU A 1 103 ? 7.575 5.502 9.604 1.00 83.19 103 GLU A N 1
ATOM 774 C CA . GLU A 1 103 ? 6.674 6.653 9.502 1.00 83.19 103 GLU A CA 1
ATOM 775 C C . GLU A 1 103 ? 5.246 6.261 9.865 1.00 83.19 103 GLU A C 1
ATOM 777 O O . GLU A 1 103 ? 4.639 6.908 10.715 1.00 83.19 103 GLU A O 1
ATOM 782 N N . ALA A 1 104 ? 4.7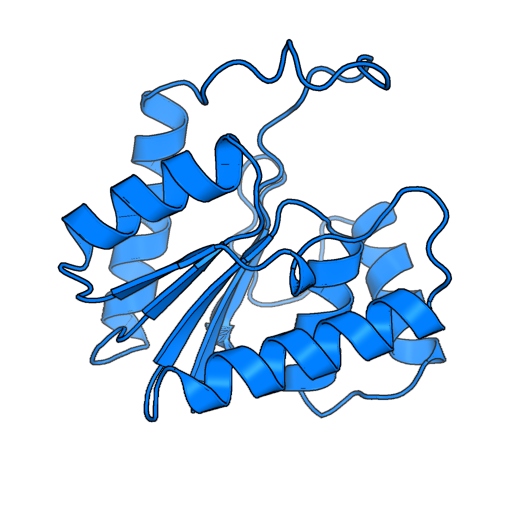34 5.169 9.296 1.00 82.25 104 ALA A N 1
ATOM 783 C CA . ALA A 1 104 ? 3.409 4.661 9.618 1.00 82.25 104 ALA A CA 1
ATOM 784 C C . ALA A 1 104 ? 3.273 4.348 11.116 1.00 82.25 104 ALA A C 1
ATOM 786 O O . ALA A 1 104 ? 2.280 4.733 11.729 1.00 82.25 104 ALA A O 1
ATOM 787 N N . SER A 1 105 ? 4.300 3.746 11.727 1.00 82.81 105 SER A N 1
ATOM 788 C CA . SER A 1 105 ? 4.331 3.439 13.165 1.00 82.81 105 SER A CA 1
ATOM 789 C C . SER A 1 105 ? 4.343 4.656 14.078 1.00 82.81 105 SER A C 1
ATOM 791 O O . SER A 1 105 ? 4.019 4.537 15.254 1.00 82.81 105 SER A O 1
ATOM 793 N N . LYS A 1 106 ? 4.723 5.831 13.571 1.00 84.31 106 LYS A N 1
ATOM 794 C CA . LYS A 1 106 ? 4.644 7.088 14.329 1.00 84.31 106 LYS A CA 1
ATOM 795 C C . LYS A 1 106 ? 3.263 7.734 14.253 1.00 84.31 106 LYS A C 1
ATOM 797 O O . LYS A 1 106 ? 2.963 8.595 15.073 1.00 84.31 106 LYS A O 1
ATOM 802 N N . LEU A 1 107 ? 2.464 7.375 13.250 1.00 80.88 107 LEU A N 1
ATOM 803 C CA . LEU A 1 107 ? 1.167 7.992 12.970 1.00 80.88 107 LEU A CA 1
ATOM 804 C C . LEU A 1 107 ? 0.003 7.245 13.623 1.00 80.88 107 LEU A C 1
ATOM 806 O O . LEU A 1 107 ? -1.049 7.835 13.849 1.00 80.88 107 LEU A O 1
ATOM 810 N N . THR A 1 108 ? 0.178 5.961 13.928 1.00 79.44 108 THR A N 1
ATOM 811 C CA . THR A 1 108 ? -0.835 5.138 14.592 1.00 79.44 108 THR A CA 1
ATOM 812 C C . THR A 1 108 ? -0.190 4.069 15.461 1.00 79.44 108 THR A C 1
ATOM 814 O O . THR A 1 108 ? 0.851 3.507 15.123 1.00 79.44 108 THR A O 1
ATOM 817 N N . GLU A 1 109 ? -0.847 3.781 16.583 1.00 77.00 109 GLU A N 1
ATOM 818 C CA . GLU A 1 109 ? -0.453 2.733 17.522 1.00 77.00 109 GLU A CA 1
ATOM 819 C C . GLU A 1 109 ? -1.075 1.364 17.171 1.00 77.00 109 GLU A C 1
ATOM 821 O O . GLU A 1 109 ? -0.526 0.319 17.537 1.00 77.00 109 GLU A O 1
ATOM 826 N N . HIS A 1 110 ? -2.185 1.342 16.419 1.00 80.19 110 HIS A N 1
ATOM 827 C CA . HIS A 1 110 ? -2.976 0.132 16.172 1.00 80.19 110 HIS A CA 1
ATOM 828 C C . HIS A 1 110 ? -2.806 -0.399 14.745 1.00 80.19 110 HIS A C 1
ATOM 830 O O . HIS A 1 110 ? -2.283 -1.510 14.557 1.00 80.19 110 HIS A O 1
ATOM 836 N N . SER A 1 111 ? -3.239 0.366 13.740 1.00 82.94 111 SER A N 1
ATOM 837 C CA . SER A 1 111 ? -3.393 -0.125 12.369 1.00 82.94 111 SER A CA 1
ATOM 838 C C . SER A 1 111 ? -3.388 0.982 11.313 1.00 82.94 111 SER A C 1
ATOM 840 O O . SER A 1 111 ? -4.004 2.039 11.467 1.00 82.94 111 SER A O 1
ATOM 842 N N . ALA A 1 112 ? -2.732 0.702 10.185 1.00 84.44 112 ALA A N 1
ATOM 843 C CA . ALA A 1 112 ? -2.683 1.607 9.041 1.00 84.44 112 ALA A CA 1
ATOM 844 C C . ALA A 1 112 ? -2.951 0.885 7.720 1.00 84.44 112 ALA A C 1
ATOM 846 O O . ALA A 1 112 ? -2.584 -0.278 7.543 1.00 84.44 112 ALA A O 1
ATOM 847 N N . ILE A 1 113 ? -3.514 1.612 6.758 1.00 86.62 113 ILE A N 1
ATOM 848 C CA . ILE A 1 113 ? -3.554 1.202 5.355 1.00 86.62 113 ILE A CA 1
ATOM 849 C C . ILE A 1 113 ? -2.396 1.876 4.624 1.00 86.62 113 ILE A C 1
ATOM 851 O O . ILE A 1 113 ? -2.256 3.093 4.687 1.00 86.62 113 ILE A O 1
ATOM 855 N N . LEU A 1 114 ? -1.587 1.100 3.910 1.00 87.44 114 LEU A N 1
ATOM 856 C CA . LEU A 1 114 ? -0.491 1.563 3.068 1.00 87.44 114 LEU A CA 1
ATOM 857 C C . LEU A 1 114 ? -0.877 1.350 1.598 1.00 87.44 114 LEU A C 1
ATOM 859 O O . LEU A 1 114 ? -1.024 0.214 1.150 1.00 87.44 114 LEU A O 1
ATOM 863 N N . LEU A 1 115 ? -1.050 2.434 0.843 1.00 85.25 115 LEU A N 1
ATOM 864 C CA . LEU A 1 115 ? -1.422 2.411 -0.572 1.00 85.25 115 LEU A CA 1
ATOM 865 C C . LEU A 1 115 ? -0.216 2.785 -1.438 1.00 85.25 115 LEU A C 1
ATOM 867 O O . LEU A 1 115 ? 0.251 3.925 -1.410 1.00 85.25 115 LEU A O 1
ATOM 871 N N . THR A 1 116 ? 0.257 1.850 -2.256 1.00 82.31 116 THR A N 1
ATOM 872 C CA . THR A 1 116 ? 1.333 2.086 -3.228 1.00 82.31 116 THR A CA 1
ATOM 873 C C . THR A 1 116 ? 0.880 1.723 -4.640 1.00 82.31 116 THR A C 1
ATOM 875 O O . THR A 1 116 ? 0.049 0.844 -4.853 1.00 82.31 116 THR A O 1
ATOM 878 N N . SER A 1 117 ? 1.411 2.424 -5.632 1.00 73.88 117 SER A N 1
ATOM 879 C CA . SER A 1 117 ? 1.257 2.113 -7.055 1.00 73.88 117 SER A CA 1
ATOM 880 C C . SER A 1 117 ? 2.536 1.533 -7.655 1.00 73.88 117 SER A C 1
ATOM 882 O O . SER A 1 117 ? 2.610 1.309 -8.861 1.00 73.88 117 SER A O 1
ATOM 884 N N . ASN A 1 118 ? 3.534 1.241 -6.816 1.00 76.25 118 ASN A N 1
ATOM 885 C CA . ASN A 1 118 ? 4.787 0.639 -7.230 1.00 76.25 118 ASN A CA 1
ATOM 886 C C . ASN A 1 118 ? 4.894 -0.813 -6.719 1.00 76.25 118 ASN A C 1
ATOM 888 O O . ASN A 1 118 ? 4.914 -1.039 -5.506 1.00 76.25 118 ASN A O 1
ATOM 892 N N . PRO A 1 119 ? 5.016 -1.811 -7.615 1.00 76.38 119 PRO A N 1
ATOM 893 C CA . PRO A 1 119 ? 5.069 -3.213 -7.208 1.00 76.38 119 PRO A CA 1
ATOM 894 C C . PRO A 1 119 ? 6.339 -3.546 -6.416 1.00 76.38 119 PRO A C 1
ATOM 896 O O . PRO A 1 119 ? 6.311 -4.444 -5.580 1.00 76.38 119 PRO A O 1
ATOM 899 N N . ALA A 1 120 ? 7.439 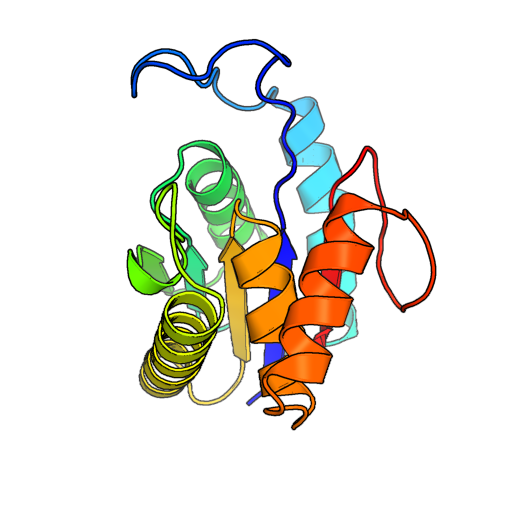-2.815 -6.634 1.00 78.81 120 ALA A N 1
ATOM 900 C CA . ALA A 1 120 ? 8.677 -3.038 -5.899 1.00 78.81 120 ALA A CA 1
ATOM 901 C C . ALA A 1 120 ? 8.582 -2.546 -4.449 1.00 78.81 120 ALA A C 1
ATOM 903 O O . ALA A 1 120 ? 9.041 -3.232 -3.539 1.00 78.81 120 ALA A O 1
ATOM 904 N N . MET A 1 121 ? 7.927 -1.401 -4.227 1.00 82.56 121 MET A N 1
ATOM 905 C CA . MET A 1 121 ? 7.627 -0.914 -2.876 1.00 82.56 121 MET A CA 1
ATOM 906 C C . MET A 1 121 ? 6.661 -1.852 -2.154 1.00 82.56 121 MET A C 1
ATOM 908 O O . MET A 1 121 ? 6.880 -2.176 -0.991 1.00 82.56 121 MET A O 1
ATOM 912 N N . PHE A 1 122 ? 5.629 -2.340 -2.848 1.00 83.25 122 PHE A N 1
ATOM 913 C CA . PHE A 1 122 ? 4.711 -3.333 -2.292 1.00 83.25 122 PHE A CA 1
ATOM 914 C C . PHE A 1 122 ? 5.447 -4.602 -1.837 1.00 83.25 122 PHE A C 1
ATOM 916 O O . PHE A 1 122 ? 5.303 -5.018 -0.689 1.00 83.25 122 PHE A O 1
ATOM 923 N N . ALA A 1 123 ? 6.276 -5.182 -2.711 1.00 81.56 123 ALA A N 1
ATOM 924 C CA . ALA A 1 123 ? 7.086 -6.359 -2.401 1.00 81.56 123 ALA A CA 1
ATOM 925 C C . ALA A 1 123 ? 7.994 -6.123 -1.186 1.00 81.56 123 ALA A C 1
ATOM 927 O O . ALA A 1 123 ? 7.959 -6.882 -0.219 1.00 81.56 123 ALA A O 1
ATOM 928 N N . ALA A 1 124 ? 8.759 -5.031 -1.196 1.00 85.06 124 ALA A N 1
ATOM 929 C CA . ALA A 1 124 ? 9.709 -4.735 -0.133 1.00 85.06 124 ALA A CA 1
ATOM 930 C C . ALA A 1 124 ? 9.024 -4.485 1.221 1.00 85.06 124 ALA A C 1
ATOM 932 O O . ALA A 1 124 ? 9.459 -5.042 2.229 1.00 85.06 124 ALA A O 1
ATOM 933 N N . VAL A 1 125 ? 7.931 -3.713 1.265 1.00 85.19 125 VAL A N 1
ATOM 934 C CA . VAL A 1 125 ? 7.163 -3.488 2.504 1.00 85.19 125 VAL A CA 1
ATOM 935 C C . VAL A 1 125 ? 6.569 -4.799 3.026 1.00 85.19 125 VAL A C 1
ATOM 937 O O . VAL A 1 125 ? 6.665 -5.068 4.221 1.00 85.19 125 VAL A O 1
ATOM 940 N N . ASN A 1 126 ? 6.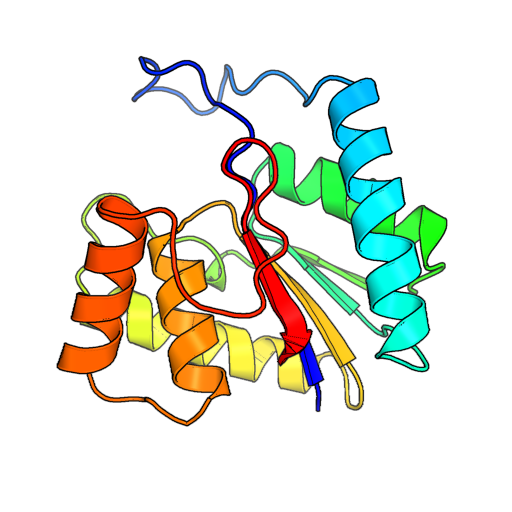018 -5.640 2.146 1.00 84.19 126 ASN A N 1
ATOM 941 C CA . ASN A 1 126 ? 5.494 -6.963 2.494 1.00 84.19 126 ASN A CA 1
ATOM 942 C C . ASN A 1 126 ? 6.571 -7.864 3.127 1.00 84.19 126 ASN A C 1
ATOM 944 O O . ASN A 1 126 ? 6.347 -8.431 4.197 1.00 84.19 126 ASN A O 1
ATOM 948 N N . CYS A 1 127 ? 7.753 -7.959 2.510 1.00 81.44 127 CYS A N 1
ATOM 949 C CA . CYS A 1 127 ? 8.874 -8.738 3.039 1.00 81.44 127 CYS A CA 1
ATOM 950 C C . CYS A 1 127 ? 9.338 -8.212 4.402 1.00 81.44 127 CYS A C 1
ATOM 952 O O . CYS A 1 127 ? 9.443 -8.976 5.362 1.00 81.44 127 CYS A O 1
ATOM 954 N N . ILE A 1 128 ? 9.558 -6.899 4.522 1.00 82.56 128 ILE A N 1
ATOM 955 C CA . ILE A 1 128 ? 10.044 -6.293 5.768 1.00 82.56 128 ILE A CA 1
ATOM 956 C C . ILE A 1 128 ? 9.025 -6.481 6.897 1.00 82.56 128 ILE A C 1
ATOM 958 O O . ILE A 1 128 ? 9.410 -6.848 8.007 1.00 82.56 128 ILE A O 1
ATOM 962 N N . ALA A 1 129 ? 7.731 -6.296 6.625 1.00 79.50 129 ALA A N 1
ATOM 963 C CA . ALA A 1 129 ? 6.677 -6.502 7.615 1.00 79.50 129 ALA A CA 1
ATOM 964 C C . ALA A 1 129 ? 6.590 -7.962 8.100 1.00 79.50 129 ALA A C 1
ATOM 966 O O . ALA A 1 129 ? 6.265 -8.204 9.259 1.00 79.50 129 ALA A O 1
ATOM 967 N N . LYS A 1 130 ? 6.960 -8.933 7.253 1.00 79.12 130 LYS A N 1
ATOM 968 C CA . LYS A 1 130 ? 7.083 -10.359 7.608 1.00 79.12 130 LYS A CA 1
ATOM 969 C C . LYS A 1 130 ? 8.396 -10.717 8.321 1.00 79.12 130 LYS A C 1
ATOM 971 O O . LYS A 1 130 ? 8.645 -11.891 8.586 1.00 79.12 130 LYS A O 1
ATOM 976 N N . GLY A 1 131 ? 9.258 -9.740 8.612 1.00 77.88 131 GLY A N 1
ATOM 977 C CA . GLY A 1 131 ? 10.584 -9.964 9.200 1.00 77.88 131 GLY A CA 1
ATOM 978 C C . GLY A 1 131 ? 11.637 -10.468 8.204 1.00 77.88 131 GLY A C 1
ATOM 979 O O . GLY A 1 131 ? 12.736 -10.847 8.606 1.00 77.88 131 GLY A O 1
ATOM 980 N N . GLN A 1 132 ? 11.332 -10.461 6.905 1.00 78.88 132 GLN A N 1
ATOM 981 C CA . GLN A 1 132 ? 12.225 -10.889 5.830 1.00 78.88 132 GLN A CA 1
ATOM 982 C C . GLN A 1 132 ? 12.981 -9.676 5.271 1.00 78.88 132 GLN A C 1
ATOM 984 O O . GLN A 1 132 ? 12.617 -9.092 4.256 1.00 78.88 132 GLN A O 1
ATOM 989 N N . CYS A 1 133 ? 14.048 -9.269 5.962 1.00 69.62 133 CYS A N 1
ATOM 990 C CA . CYS A 1 133 ? 14.827 -8.069 5.618 1.00 69.62 133 CYS A CA 1
ATOM 991 C C . CYS A 1 133 ? 16.038 -8.334 4.698 1.00 69.62 133 CYS A C 1
ATOM 993 O O . CYS A 1 133 ? 16.849 -7.427 4.487 1.00 69.62 133 CYS A O 1
ATOM 995 N N . GLY A 1 134 ? 16.205 -9.567 4.206 1.00 77.81 134 GLY A N 1
ATOM 996 C CA . GLY A 1 134 ? 17.301 -9.951 3.315 1.00 77.81 134 GLY A CA 1
ATOM 997 C C . GLY A 1 134 ? 17.166 -9.291 1.944 1.00 77.81 134 GLY A C 1
ATOM 998 O O . GLY A 1 134 ? 16.075 -9.266 1.380 1.00 77.81 134 GLY A O 1
ATOM 999 N N . LEU A 1 135 ? 18.269 -8.757 1.409 1.00 75.69 135 LEU A N 1
ATOM 1000 C CA . LEU A 1 135 ? 18.269 -8.101 0.096 1.00 75.69 135 LEU A CA 1
ATOM 1001 C C . LEU A 1 135 ? 17.831 -9.077 -1.006 1.00 75.69 135 LEU A C 1
ATOM 1003 O O . LEU A 1 135 ? 16.939 -8.748 -1.776 1.00 75.69 135 LEU A O 1
ATOM 1007 N N . GLU A 1 136 ? 18.392 -10.288 -0.999 1.00 77.38 136 GLU A N 1
ATOM 1008 C CA . GLU A 1 136 ? 18.075 -11.358 -1.955 1.00 77.38 136 GLU A CA 1
ATOM 1009 C C . GLU A 1 136 ? 16.581 -11.719 -1.920 1.00 77.38 136 GLU A C 1
ATOM 1011 O O . GLU A 1 136 ? 15.936 -11.792 -2.957 1.00 77.38 136 GLU A O 1
ATOM 1016 N N . THR A 1 137 ? 15.987 -11.827 -0.726 1.00 77.19 137 THR A N 1
ATOM 1017 C CA . THR A 1 137 ? 14.552 -12.121 -0.565 1.00 77.19 137 THR A CA 1
ATOM 1018 C C . THR A 1 137 ? 13.660 -11.010 -1.118 1.00 77.19 137 THR A C 1
ATOM 1020 O O . THR A 1 137 ? 12.637 -11.286 -1.737 1.00 77.19 137 THR A O 1
ATOM 1023 N N . ILE A 1 138 ? 14.040 -9.746 -0.905 1.00 73.56 138 ILE A N 1
ATOM 1024 C CA . ILE A 1 138 ? 13.305 -8.597 -1.445 1.00 73.56 138 ILE A CA 1
ATOM 1025 C C . ILE A 1 138 ? 13.442 -8.553 -2.971 1.00 73.56 138 ILE A C 1
ATOM 1027 O O . ILE A 1 138 ? 12.462 -8.298 -3.663 1.00 73.56 138 ILE A O 1
ATOM 1031 N N . GLU A 1 139 ? 14.635 -8.802 -3.509 1.00 75.56 139 GLU A N 1
ATOM 1032 C CA . GLU A 1 139 ? 14.875 -8.851 -4.953 1.00 75.56 139 GLU A CA 1
ATOM 1033 C C . GLU A 1 139 ? 14.069 -9.964 -5.627 1.00 75.56 139 GLU A C 1
ATOM 1035 O O . GLU A 1 139 ? 13.406 -9.698 -6.632 1.00 75.56 139 GLU A O 1
ATOM 1040 N N . ASP A 1 140 ? 14.048 -11.161 -5.042 1.00 77.75 140 ASP A N 1
ATOM 1041 C CA . ASP A 1 140 ? 13.245 -12.288 -5.515 1.00 77.75 140 ASP A CA 1
ATOM 1042 C C . ASP A 1 140 ? 11.750 -11.955 -5.514 1.00 77.75 140 ASP A C 1
ATOM 1044 O O . ASP A 1 140 ? 11.063 -12.226 -6.497 1.00 77.75 140 ASP A O 1
ATOM 1048 N N . GLU A 1 141 ? 11.242 -11.296 -4.469 1.00 71.81 141 GLU A N 1
ATOM 1049 C CA . GLU A 1 141 ? 9.838 -10.877 -4.393 1.00 71.81 141 GLU A CA 1
ATOM 1050 C C . GLU A 1 141 ? 9.515 -9.779 -5.425 1.00 71.81 141 GLU A C 1
ATOM 1052 O O . GLU A 1 141 ? 8.468 -9.807 -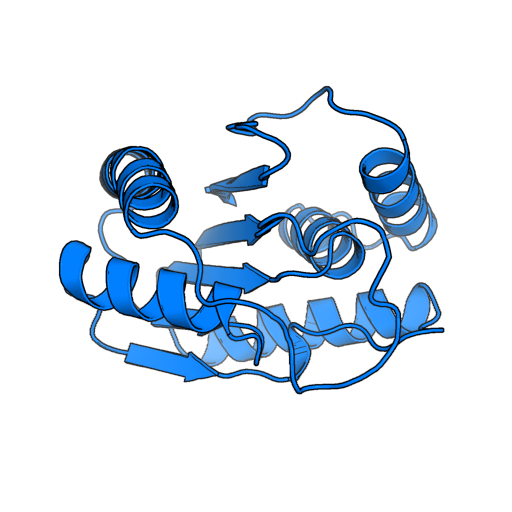6.075 1.00 71.81 141 GLU A O 1
ATOM 1057 N N . ILE A 1 142 ? 10.427 -8.823 -5.647 1.00 72.25 142 ILE A N 1
ATOM 1058 C CA . ILE A 1 142 ? 10.286 -7.801 -6.697 1.00 72.25 142 ILE A CA 1
ATOM 1059 C C . ILE A 1 142 ? 10.248 -8.465 -8.080 1.00 72.25 142 ILE A C 1
ATOM 1061 O O . ILE A 1 142 ? 9.445 -8.077 -8.933 1.00 72.25 142 ILE A O 1
ATOM 1065 N N . LEU A 1 143 ? 11.110 -9.454 -8.322 1.00 69.44 143 LEU A N 1
ATOM 1066 C CA . LEU A 1 143 ? 11.151 -10.217 -9.568 1.00 69.44 143 LEU A CA 1
ATOM 1067 C C . LEU A 1 143 ? 9.906 -11.097 -9.732 1.00 69.44 143 LEU A C 1
ATOM 1069 O O . LEU A 1 143 ? 9.344 -11.144 -10.826 1.00 69.44 143 LEU A O 1
ATOM 1073 N N . ALA A 1 144 ? 9.417 -11.719 -8.659 1.00 67.44 144 ALA A N 1
ATOM 1074 C CA . ALA A 1 144 ? 8.175 -12.483 -8.647 1.00 67.44 144 ALA A CA 1
ATOM 1075 C C . ALA A 1 144 ? 6.973 -11.586 -8.974 1.00 67.44 144 ALA A C 1
ATOM 1077 O O . ALA A 1 144 ? 6.185 -11.923 -9.853 1.00 67.44 144 ALA A O 1
ATOM 1078 N N . MET A 1 145 ? 6.895 -10.384 -8.395 1.00 64.00 145 MET A N 1
ATOM 1079 C CA . MET A 1 145 ? 5.873 -9.382 -8.730 1.00 64.00 145 MET A CA 1
ATOM 1080 C C . MET A 1 145 ? 5.955 -8.904 -10.191 1.00 64.00 145 MET A C 1
ATOM 1082 O O . MET A 1 145 ? 4.939 -8.507 -10.763 1.00 64.00 145 MET A O 1
ATOM 1086 N N . ARG A 1 146 ? 7.139 -8.968 -10.821 1.00 60.97 146 ARG A N 1
ATOM 1087 C CA . ARG A 1 146 ? 7.322 -8.730 -12.267 1.00 60.97 146 ARG A CA 1
ATOM 1088 C C . ARG A 1 146 ? 6.961 -9.953 -13.126 1.00 60.97 146 ARG A C 1
ATOM 1090 O O . ARG A 1 146 ? 6.653 -9.773 -14.301 1.00 60.97 146 ARG A O 1
ATOM 1097 N N . GLY A 1 147 ? 7.022 -11.168 -12.570 1.00 48.22 147 GLY A N 1
ATOM 1098 C CA . GLY A 1 147 ? 6.943 -12.438 -13.301 1.00 48.22 147 GLY A CA 1
ATOM 1099 C C . GLY A 1 147 ? 5.643 -13.247 -13.161 1.00 48.22 147 GLY A C 1
ATOM 1100 O O . GLY A 1 147 ? 5.214 -13.847 -14.142 1.00 48.22 147 GLY A O 1
ATOM 1101 N N . GLN A 1 148 ? 5.000 -13.314 -11.989 1.00 50.47 148 GLN A N 1
ATOM 1102 C CA . GLN A 1 148 ? 3.836 -14.179 -11.703 1.00 50.47 148 GLN A CA 1
ATOM 1103 C C . GLN A 1 148 ? 3.051 -13.620 -10.498 1.00 50.47 148 GLN A C 1
ATOM 1105 O O . GLN A 1 148 ? 3.606 -13.410 -9.436 1.00 50.47 148 GLN A O 1
ATOM 1110 N N . THR A 1 149 ? 1.782 -13.218 -10.557 1.00 36.97 149 THR A N 1
ATOM 1111 C CA . THR A 1 149 ? 0.507 -13.961 -10.624 1.00 36.97 149 THR A CA 1
ATOM 1112 C C . THR A 1 149 ? 0.178 -15.116 -9.664 1.00 36.97 149 THR A C 1
ATOM 1114 O O . THR A 1 149 ? -1.019 -15.420 -9.625 1.00 36.97 149 THR A O 1
ATOM 1117 N N . GLN A 1 150 ? 1.063 -15.690 -8.840 1.00 29.17 150 GLN A N 1
ATOM 1118 C CA . GLN A 1 150 ? 0.646 -16.761 -7.909 1.00 29.17 150 GLN A CA 1
ATOM 1119 C C . GLN A 1 150 ? 1.417 -16.789 -6.581 1.00 29.17 150 GLN A C 1
ATOM 1121 O O . GLN A 1 150 ? 2.637 -16.695 -6.577 1.00 29.17 150 GLN A O 1
ATOM 1126 N N . GLY A 1 151 ? 0.681 -17.016 -5.479 1.00 30.00 151 GLY A N 1
ATOM 1127 C CA . GLY A 1 151 ? 1.212 -17.786 -4.349 1.00 30.00 151 GLY A CA 1
ATOM 1128 C C . GLY A 1 151 ? 1.220 -17.177 -2.948 1.00 30.00 151 GLY A C 1
ATOM 1129 O O . GLY A 1 151 ? 2.093 -17.559 -2.191 1.00 30.00 151 GLY A O 1
ATOM 1130 N N . TRP A 1 152 ? 0.315 -16.271 -2.568 1.00 35.31 152 TRP A N 1
ATOM 1131 C CA . TRP A 1 152 ? 0.152 -15.839 -1.163 1.00 35.31 152 TRP A CA 1
ATOM 1132 C C . TRP A 1 152 ? -1.328 -15.495 -0.923 1.00 35.31 152 TRP A C 1
ATOM 1134 O O . TRP A 1 152 ? -2.082 -15.500 -1.899 1.00 35.31 152 TRP A O 1
ATOM 1144 N N . ASP A 1 153 ? -1.758 -15.193 0.311 1.00 33.72 153 ASP A N 1
ATOM 1145 C CA . ASP A 1 153 ? -3.126 -14.735 0.665 1.00 33.72 153 ASP A CA 1
ATOM 1146 C C . ASP A 1 153 ? -3.467 -13.349 0.060 1.00 33.72 153 ASP A C 1
ATOM 1148 O O . ASP A 1 153 ? -3.897 -12.414 0.732 1.00 33.72 153 ASP A O 1
ATOM 1152 N N . PHE A 1 154 ? -3.230 -13.195 -1.239 1.00 38.66 154 PHE A N 1
ATOM 1153 C CA . PHE A 1 154 ? -3.579 -12.058 -2.057 1.00 38.66 154 PHE A CA 1
ATOM 1154 C C . PHE A 1 154 ? -5.014 -12.212 -2.545 1.00 38.66 154 PHE A C 1
ATOM 1156 O O . PHE A 1 154 ? -5.369 -13.198 -3.194 1.00 38.66 154 PHE A O 1
ATOM 1163 N N . PHE A 1 155 ? -5.807 -11.159 -2.394 1.00 38.78 155 PHE A N 1
ATOM 1164 C CA . PHE A 1 155 ? -6.941 -10.952 -3.287 1.00 38.78 155 PHE A CA 1
ATOM 1165 C C . PHE A 1 155 ? -6.401 -10.360 -4.590 1.00 38.78 155 PHE A C 1
ATOM 1167 O O . PHE A 1 155 ? -6.097 -9.172 -4.672 1.00 38.78 155 PHE A O 1
ATOM 1174 N N . LYS A 1 156 ? -6.210 -11.214 -5.598 1.00 34.34 156 LYS A N 1
ATOM 1175 C CA . LYS A 1 156 ? -5.709 -10.826 -6.921 1.00 34.34 156 LYS A CA 1
ATOM 1176 C C . LYS A 1 156 ? -6.899 -10.536 -7.834 1.00 34.34 156 LYS A C 1
ATOM 1178 O O . LYS A 1 156 ? -7.519 -11.467 -8.339 1.00 34.34 156 LYS A O 1
ATOM 1183 N N . LEU A 1 157 ? -7.220 -9.263 -8.059 1.00 35.91 157 LEU A N 1
ATOM 1184 C CA . LEU A 1 157 ? -8.283 -8.854 -8.989 1.00 35.91 157 LEU A CA 1
ATOM 1185 C C . LEU A 1 157 ? -7.725 -7.944 -10.075 1.00 35.91 157 LEU A C 1
ATOM 1187 O O . LEU A 1 157 ? -7.162 -6.900 -9.774 1.00 35.91 157 LEU A O 1
ATOM 1191 N N . ASN A 1 158 ? -7.872 -8.345 -11.340 1.00 37.78 158 ASN A N 1
ATOM 1192 C CA . ASN A 1 158 ? -7.477 -7.559 -12.519 1.00 37.78 158 ASN A CA 1
ATOM 1193 C C . ASN A 1 158 ? -6.041 -6.975 -12.476 1.00 37.78 158 ASN A C 1
ATOM 1195 O O . ASN A 1 158 ? -5.782 -5.943 -13.080 1.00 37.78 158 ASN A O 1
ATOM 1199 N N . GLY A 1 159 ? -5.104 -7.631 -11.774 1.00 43.53 159 GLY A N 1
ATOM 1200 C CA . GLY A 1 159 ? -3.708 -7.183 -11.622 1.00 43.53 159 GLY A CA 1
ATOM 1201 C C . GLY A 1 159 ? -3.395 -6.406 -10.334 1.00 43.53 159 GLY A C 1
ATOM 1202 O O . GLY A 1 159 ? -2.235 -6.069 -10.117 1.00 43.53 159 GLY A O 1
ATOM 1203 N N . THR A 1 160 ? -4.392 -6.152 -9.484 1.00 47.84 160 THR A N 1
ATOM 1204 C CA . THR A 1 160 ? -4.284 -5.503 -8.164 1.00 47.84 160 THR A CA 1
ATOM 1205 C C . THR A 1 160 ? -3.949 -6.527 -7.075 1.00 47.84 160 THR A C 1
ATOM 1207 O O . THR A 1 160 ? -4.475 -7.643 -7.114 1.00 47.84 160 THR A O 1
ATOM 1210 N N . HIS A 1 161 ? -3.101 -6.152 -6.107 1.00 52.81 161 HIS A N 1
ATOM 1211 C CA . HIS A 1 161 ? -2.633 -7.028 -5.022 1.00 52.81 161 HIS A CA 1
ATOM 1212 C C . HIS A 1 161 ? -2.901 -6.418 -3.636 1.00 52.81 161 HIS A C 1
ATOM 1214 O O . HIS A 1 161 ? -2.702 -5.222 -3.434 1.00 52.81 161 HIS A O 1
ATOM 1220 N N . ILE A 1 162 ? -3.343 -7.243 -2.680 1.00 53.72 162 ILE A N 1
ATOM 1221 C CA . ILE A 1 162 ? -3.684 -6.839 -1.304 1.00 53.72 162 ILE A CA 1
ATOM 1222 C C . ILE A 1 162 ? -3.034 -7.822 -0.333 1.00 53.72 162 ILE A C 1
ATOM 1224 O O . ILE A 1 162 ? -3.266 -9.019 -0.475 1.00 53.72 162 ILE A O 1
ATOM 1228 N N . THR A 1 163 ? -2.288 -7.329 0.655 1.00 58.75 163 THR A N 1
ATOM 1229 C CA . THR A 1 163 ? -1.743 -8.138 1.753 1.00 58.75 163 THR A CA 1
ATOM 1230 C C . THR A 1 163 ? -2.216 -7.598 3.094 1.00 58.75 163 THR A C 1
ATOM 1232 O O . THR A 1 163 ? -2.142 -6.395 3.345 1.00 58.75 163 THR A O 1
ATOM 1235 N N . LEU A 1 164 ? -2.659 -8.495 3.973 1.00 56.72 164 LEU A N 1
ATOM 1236 C CA . LEU A 1 164 ? -2.922 -8.197 5.379 1.00 56.72 164 LEU A CA 1
ATOM 1237 C C . LEU A 1 164 ? -1.706 -8.658 6.196 1.00 56.72 164 LEU A C 1
ATOM 1239 O O . LEU A 1 164 ? -1.307 -9.818 6.085 1.00 56.72 164 LEU A O 1
ATOM 1243 N N . LEU A 1 165 ? -1.095 -7.735 6.939 1.00 52.41 165 LEU A N 1
ATOM 1244 C CA . LEU A 1 165 ? 0.167 -7.898 7.670 1.00 52.41 165 LEU A CA 1
ATOM 1245 C C . LEU A 1 165 ? -0.043 -7.693 9.173 1.00 52.41 165 LEU A C 1
ATOM 1247 O O . LEU A 1 165 ? -0.703 -6.695 9.551 1.00 52.41 165 LEU A O 1
#

Radius of gyration: 14.87 Å; chains: 1; bounding box: 36×33×41 Å

Secondary structure (DSSP, 8-state):
-EEEEEE------TT--S-TT--PPPPHHHHHHHHHHHHHHHHHH-S---EEEE-S-HHHHHHHHHHHHHHT-SEEEE-GGGPPPTT--HHHHHHHHHHHHHHHHHH-SSEEEEEES-HHHHHHHHHHHTT---HHHHHHHHHHHHH---SSS---BTTBEEEE-